Protein AF-A0A0B2ANQ8-F1 (afdb_monomer_lite)

Organism: NCBI:txid1338436

Secondary structure (DSSP, 8-state):
--SHHHHHHHHHHHHHHHHHHHHHTTSS-TTHHHHHHHHHHHHHHHHHHHHTT-HHHHHHHHHH-

InterPro domains:
  IPR058058 CBU_0592-like [PF26604] (6-64)

Radius of gyration: 12.22 Å; chains: 1; bounding box: 31×20×31 Å

Structure (mmCIF, N/CA/C/O backbone):
data_AF-A0A0B2ANQ8-F1
#
_entry.id   AF-A0A0B2ANQ8-F1
#
loop_
_atom_site.group_PDB
_atom_site.id
_atom_site.type_symbol
_atom_site.label_atom_id
_atom_site.label_alt_id
_atom_site.label_comp_id
_atom_site.label_asym_id
_atom_site.label_entity_id
_atom_site.label_seq_id
_atom_site.pdbx_PDB_ins_code
_atom_site.Cartn_x
_atom_site.Cartn_y
_atom_site.Cartn_z
_atom_site.occupancy
_atom_site.B_iso_or_equiv
_atom_site.auth_seq_id
_atom_site.auth_comp_id
_atom_site.auth_asym_id
_atom_site.auth_atom_id
_atom_site.pdbx_PDB_model_num
ATOM 1 N N . MET A 1 1 ? 17.266 6.590 -13.943 1.00 48.53 1 MET A N 1
ATOM 2 C CA . MET A 1 1 ? 15.817 6.378 -14.165 1.00 48.53 1 MET A CA 1
ATOM 3 C C . MET A 1 1 ? 15.135 6.062 -12.825 1.00 48.53 1 MET A C 1
ATOM 5 O O . MET A 1 1 ? 14.549 5.002 -12.705 1.00 48.53 1 MET A O 1
ATOM 9 N N . GLY A 1 2 ? 15.223 6.914 -11.793 1.00 58.44 2 GLY A N 1
ATOM 10 C CA . GLY A 1 2 ? 14.920 6.460 -10.418 1.00 58.44 2 GLY A CA 1
ATOM 11 C C . GLY A 1 2 ? 14.379 7.549 -9.501 1.00 58.44 2 GLY A C 1
ATOM 12 O O . GLY A 1 2 ? 14.983 7.853 -8.486 1.00 58.44 2 GLY A O 1
ATOM 13 N N . ASN A 1 3 ? 13.287 8.208 -9.894 1.00 66.88 3 ASN A N 1
ATOM 14 C CA . ASN A 1 3 ? 12.762 9.339 -9.118 1.00 66.88 3 ASN A CA 1
ATOM 15 C C . ASN A 1 3 ? 11.251 9.190 -8.890 1.00 66.88 3 ASN A C 1
ATOM 17 O O . ASN A 1 3 ? 10.770 9.284 -7.768 1.00 66.88 3 ASN A O 1
ATOM 21 N N . LEU A 1 4 ? 10.500 8.923 -9.963 1.00 68.81 4 LEU A N 1
ATOM 22 C CA . LEU A 1 4 ? 9.037 8.814 -9.926 1.00 68.81 4 LEU A CA 1
ATOM 23 C C . LEU A 1 4 ? 8.558 7.458 -9.399 1.00 68.81 4 LEU A C 1
ATOM 25 O O . LEU A 1 4 ? 7.626 7.413 -8.601 1.00 68.81 4 LEU A O 1
ATOM 29 N N . ALA A 1 5 ? 9.215 6.366 -9.806 1.00 72.50 5 ALA A N 1
ATOM 30 C CA . ALA A 1 5 ? 8.879 5.029 -9.329 1.00 72.50 5 ALA A CA 1
ATOM 31 C C . ALA A 1 5 ? 9.113 4.929 -7.816 1.00 72.50 5 ALA A C 1
ATOM 33 O O . ALA A 1 5 ? 8.173 4.628 -7.087 1.00 72.50 5 ALA A O 1
ATOM 34 N N . GLU A 1 6 ? 10.300 5.276 -7.320 1.00 76.31 6 GLU A N 1
ATOM 35 C CA . GLU A 1 6 ? 10.596 5.290 -5.880 1.00 76.31 6 GLU A CA 1
ATOM 36 C C . GLU A 1 6 ? 9.643 6.192 -5.086 1.00 76.31 6 GLU A C 1
ATOM 38 O O . GLU A 1 6 ? 9.091 5.746 -4.081 1.00 76.31 6 GLU A O 1
ATOM 43 N N . ALA A 1 7 ? 9.361 7.413 -5.561 1.00 79.62 7 ALA A N 1
ATOM 44 C CA . ALA A 1 7 ? 8.388 8.290 -4.910 1.00 79.62 7 ALA A CA 1
ATOM 45 C C . ALA A 1 7 ? 6.990 7.651 -4.835 1.00 79.62 7 ALA A C 1
ATOM 47 O O . ALA A 1 7 ? 6.334 7.735 -3.799 1.00 79.62 7 ALA A O 1
ATOM 48 N N . SER A 1 8 ? 6.548 6.965 -5.896 1.00 76.62 8 SER A N 1
ATOM 49 C CA . SER A 1 8 ? 5.265 6.251 -5.902 1.00 76.62 8 SER A CA 1
ATOM 50 C C . SER A 1 8 ? 5.244 5.078 -4.911 1.00 76.62 8 SER A C 1
ATOM 52 O O . SER A 1 8 ? 4.263 4.909 -4.192 1.00 76.62 8 SER A O 1
ATOM 54 N N . GLY A 1 9 ? 6.346 4.332 -4.774 1.00 78.88 9 GLY A N 1
ATOM 55 C CA . GLY A 1 9 ? 6.456 3.244 -3.798 1.00 78.88 9 GLY A CA 1
ATOM 56 C C . GLY A 1 9 ? 6.342 3.746 -2.358 1.00 78.88 9 GLY A C 1
ATOM 57 O O . GLY A 1 9 ? 5.553 3.219 -1.574 1.00 78.88 9 GLY A O 1
ATOM 58 N N . TRP A 1 10 ? 7.059 4.825 -2.031 1.00 85.00 10 TRP A N 1
ATOM 59 C CA . TRP A 1 10 ? 6.982 5.459 -0.713 1.00 85.00 10 TRP A CA 1
ATOM 60 C C . TRP A 1 10 ? 5.602 6.062 -0.428 1.00 85.00 10 TRP A C 1
ATOM 62 O O . TRP A 1 10 ? 5.081 5.886 0.672 1.00 85.00 10 TRP A O 1
ATOM 72 N N . LEU A 1 11 ? 4.975 6.721 -1.408 1.00 84.50 11 LEU A N 1
ATOM 73 C CA . LEU A 1 11 ? 3.614 7.251 -1.263 1.00 84.50 11 LEU A CA 1
ATOM 74 C C . LEU A 1 11 ? 2.584 6.136 -1.040 1.00 84.50 11 LEU A C 1
ATOM 76 O O . LEU A 1 11 ? 1.721 6.273 -0.174 1.00 84.50 11 LEU A O 1
ATOM 80 N N . GLY A 1 12 ? 2.702 5.018 -1.762 1.00 79.69 12 GLY A N 1
ATOM 81 C CA . GLY A 1 12 ? 1.856 3.840 -1.569 1.00 79.69 12 GLY A CA 1
ATOM 82 C C . GLY A 1 12 ? 2.013 3.232 -0.176 1.00 79.69 12 GLY A C 1
ATOM 83 O O . GLY A 1 12 ? 1.020 3.003 0.512 1.00 79.69 12 GLY A O 1
ATOM 84 N N . ALA A 1 13 ? 3.254 3.052 0.284 1.00 83.19 13 ALA A N 1
ATOM 85 C CA . ALA A 1 13 ? 3.542 2.539 1.622 1.00 83.19 13 ALA A CA 1
ATOM 86 C C . ALA A 1 13 ? 2.973 3.445 2.728 1.00 83.19 13 ALA A C 1
ATOM 88 O O . ALA A 1 13 ? 2.361 2.956 3.680 1.00 83.19 13 ALA A O 1
ATOM 89 N N . LEU A 1 14 ? 3.118 4.767 2.583 1.00 88.50 14 LEU A N 1
ATOM 90 C CA . LEU A 1 14 ? 2.553 5.739 3.520 1.00 88.50 14 LEU A CA 1
ATOM 91 C C . LEU A 1 14 ? 1.019 5.706 3.531 1.00 88.50 14 LEU A C 1
ATOM 93 O O . LEU A 1 14 ? 0.426 5.805 4.603 1.00 88.50 14 LEU A O 1
ATOM 97 N N . ALA A 1 15 ? 0.372 5.523 2.377 1.00 80.81 15 ALA A N 1
ATOM 98 C CA . ALA A 1 15 ? -1.083 5.414 2.289 1.00 80.81 15 ALA A CA 1
ATOM 99 C C . ALA A 1 15 ? -1.616 4.160 3.006 1.00 80.81 15 ALA A C 1
ATOM 101 O O . ALA A 1 15 ? -2.569 4.260 3.783 1.00 80.81 15 ALA A O 1
ATOM 102 N N . VAL A 1 16 ? -0.971 3.001 2.814 1.00 81.75 16 VAL A N 1
ATOM 103 C CA . VAL A 1 16 ? -1.332 1.760 3.526 1.00 81.75 16 VAL A CA 1
ATOM 104 C C . VAL A 1 16 ? -1.134 1.923 5.034 1.00 81.75 16 VAL A C 1
ATOM 106 O O . VAL A 1 16 ? -2.031 1.603 5.815 1.00 81.75 16 VAL A O 1
ATOM 109 N N . LEU A 1 17 ? 0.013 2.467 5.457 1.00 87.31 17 LEU A N 1
ATOM 110 C CA . LEU A 1 17 ? 0.313 2.694 6.873 1.00 87.31 17 LEU A CA 1
ATOM 111 C C . LEU A 1 17 ? -0.674 3.663 7.526 1.00 87.31 17 LEU A C 1
ATOM 113 O O . LEU A 1 17 ? -1.124 3.404 8.640 1.00 87.31 17 LEU A O 1
ATOM 117 N N . ALA A 1 18 ? -1.051 4.743 6.838 1.00 84.50 18 ALA A N 1
ATOM 118 C CA . ALA A 1 18 ? -2.060 5.673 7.327 1.00 84.50 18 ALA A CA 1
ATOM 119 C C . ALA A 1 18 ? -3.409 4.967 7.532 1.00 84.50 18 ALA A C 1
ATOM 121 O O . ALA A 1 18 ? -4.002 5.084 8.603 1.00 84.50 18 ALA A O 1
ATOM 122 N N . GLY A 1 19 ? -3.857 4.168 6.557 1.00 79.81 19 GLY A N 1
ATOM 123 C CA . GLY A 1 19 ? -5.073 3.361 6.683 1.00 79.81 19 GLY A CA 1
ATOM 124 C C . GLY A 1 19 ? -5.023 2.391 7.870 1.00 79.81 19 GLY A C 1
ATOM 125 O O . GLY A 1 19 ? -5.979 2.316 8.643 1.00 79.81 19 GLY A O 1
ATOM 126 N N . TYR A 1 20 ? -3.895 1.698 8.060 1.00 85.25 20 TYR A N 1
ATOM 127 C CA . TYR A 1 20 ? -3.693 0.774 9.178 1.00 85.25 20 TYR A CA 1
ATOM 128 C C . TYR A 1 20 ? -3.700 1.481 10.536 1.00 85.25 20 TYR A C 1
ATOM 130 O O . TYR A 1 20 ? -4.356 1.015 11.462 1.00 85.25 20 TYR A O 1
ATOM 138 N N . VAL A 1 21 ? -3.020 2.622 10.656 1.00 87.88 21 VAL A N 1
ATOM 139 C CA . VAL A 1 21 ? -2.993 3.431 11.883 1.00 87.88 21 VAL A CA 1
ATOM 140 C C . VAL A 1 21 ? -4.402 3.893 12.250 1.00 87.88 21 VAL A C 1
ATOM 142 O O . VAL A 1 21 ? -4.850 3.658 13.371 1.00 87.88 21 VAL A O 1
ATOM 145 N N . LEU A 1 22 ? -5.130 4.482 11.298 1.00 84.12 22 LEU A N 1
ATOM 146 C CA . LEU A 1 22 ? -6.502 4.948 11.513 1.00 84.12 22 LEU A CA 1
ATOM 147 C C . LEU A 1 22 ? -7.432 3.809 11.957 1.00 84.12 22 LEU A C 1
ATOM 149 O O . LEU A 1 22 ? -8.282 4.007 12.826 1.00 84.12 22 LEU A O 1
ATOM 153 N N . PHE A 1 23 ? -7.276 2.621 11.369 1.00 85.19 23 PHE A N 1
ATOM 154 C CA . PHE A 1 23 ? -8.052 1.438 11.734 1.00 85.19 23 PHE A CA 1
ATOM 155 C C . PHE A 1 23 ? -7.661 0.892 13.115 1.00 85.19 23 PHE A C 1
ATOM 157 O O . PHE A 1 23 ? -8.532 0.611 13.933 1.00 85.19 23 PHE A O 1
ATOM 164 N N . SER A 1 24 ? -6.361 0.804 13.408 1.00 87.50 24 SER A N 1
ATOM 165 C CA . SER A 1 24 ? -5.817 0.274 14.666 1.00 87.50 24 SER A CA 1
ATOM 166 C C . SER A 1 24 ? -6.215 1.120 15.882 1.00 87.50 24 SER A C 1
ATOM 168 O O . SER A 1 24 ? -6.551 0.581 16.934 1.00 87.50 24 SER A O 1
ATOM 170 N N . PHE A 1 25 ? -6.274 2.448 15.728 1.00 92.81 25 PHE A N 1
ATOM 171 C CA . PHE A 1 25 ? -6.780 3.357 16.764 1.00 92.81 25 PHE A CA 1
ATOM 172 C C . PHE A 1 25 ? -8.316 3.428 16.838 1.00 92.81 25 PHE A C 1
ATOM 174 O O . PHE A 1 25 ? -8.857 4.170 17.659 1.00 92.81 25 PHE A O 1
ATOM 181 N N . GLY A 1 26 ? -9.035 2.679 15.994 1.00 85.25 26 GLY A N 1
ATOM 182 C CA . GLY A 1 26 ? -10.499 2.659 15.962 1.00 85.25 26 GLY A CA 1
ATOM 183 C C . GLY A 1 26 ? -11.133 3.945 15.428 1.00 85.25 26 GLY A C 1
ATOM 184 O O . GLY A 1 26 ? -12.327 4.165 15.622 1.00 85.25 26 GLY A O 1
ATOM 185 N N . TRP A 1 27 ? -10.360 4.810 14.762 1.00 87.19 27 TRP A N 1
ATOM 186 C CA . TRP A 1 27 ? -10.863 6.063 14.187 1.00 87.19 27 TRP A CA 1
ATOM 187 C C . TRP A 1 27 ? -11.661 5.828 12.904 1.00 87.19 27 TRP A C 1
ATOM 189 O O . TRP A 1 27 ? -12.543 6.617 12.568 1.00 87.19 27 TRP A O 1
ATOM 199 N N . ILE A 1 28 ? -11.378 4.731 12.198 1.00 84.56 28 ILE A N 1
ATOM 200 C CA . ILE A 1 28 ? -12.172 4.255 11.064 1.00 84.56 28 ILE A CA 1
ATOM 201 C C . ILE A 1 28 ? -12.552 2.790 11.269 1.00 84.56 28 ILE A C 1
ATOM 203 O O . ILE A 1 28 ? -11.796 2.002 11.828 1.00 84.56 28 ILE A O 1
ATOM 207 N N . ASN A 1 29 ? -13.726 2.411 10.771 1.00 82.88 29 ASN A N 1
ATOM 208 C CA . ASN A 1 29 ? -14.141 1.012 10.724 1.00 82.88 29 ASN A CA 1
ATOM 209 C C . ASN A 1 29 ? -13.531 0.316 9.496 1.00 82.88 29 ASN A C 1
ATOM 211 O O . ASN A 1 29 ? -13.234 0.972 8.495 1.00 82.88 29 ASN A O 1
ATOM 215 N N . GLY A 1 30 ? -13.439 -1.018 9.530 1.00 81.31 30 GLY A N 1
ATOM 216 C CA . GLY A 1 30 ? -12.926 -1.873 8.442 1.00 81.31 30 GLY A CA 1
ATOM 217 C C . GLY A 1 30 ? -13.807 -1.926 7.182 1.00 81.31 30 GLY A C 1
ATOM 218 O O . GLY A 1 30 ? -13.838 -2.933 6.487 1.00 81.31 30 GLY A O 1
ATOM 219 N N . GLY A 1 31 ? -14.575 -0.869 6.917 1.00 85.00 31 GLY A N 1
ATOM 220 C CA . GLY A 1 31 ? -15.452 -0.726 5.762 1.00 85.00 31 GLY A CA 1
ATOM 221 C C . GLY A 1 31 ? -14.817 0.096 4.638 1.00 85.00 31 GLY A C 1
ATOM 222 O O . GLY A 1 31 ? -13.605 0.106 4.441 1.00 85.00 31 GLY A O 1
ATOM 223 N N . ARG A 1 32 ? -15.658 0.832 3.903 1.00 86.56 32 ARG A N 1
ATOM 224 C CA . ARG A 1 32 ? -15.299 1.502 2.636 1.00 86.56 32 ARG A CA 1
ATOM 225 C C . ARG A 1 32 ? -14.086 2.432 2.725 1.00 86.56 32 ARG A C 1
ATOM 227 O O . ARG A 1 32 ? -13.322 2.505 1.775 1.00 86.56 32 ARG A O 1
ATOM 234 N N . ILE A 1 33 ? -13.909 3.134 3.847 1.00 85.06 33 ILE A N 1
ATOM 235 C CA . ILE A 1 33 ? -12.781 4.061 4.031 1.00 85.06 33 ILE A CA 1
ATOM 236 C C . ILE A 1 33 ? -11.465 3.279 4.133 1.00 85.06 33 ILE A C 1
ATOM 238 O O . ILE A 1 33 ? -10.519 3.589 3.418 1.00 85.06 33 ILE A O 1
ATOM 242 N N . PHE A 1 34 ? -11.419 2.229 4.957 1.00 83.81 34 PHE A N 1
ATOM 243 C CA . PHE A 1 34 ? -10.231 1.385 5.108 1.00 83.81 34 PHE A CA 1
ATOM 244 C C . PHE A 1 34 ? -9.883 0.631 3.817 1.00 83.81 34 PHE A C 1
ATOM 246 O O . PHE A 1 34 ? -8.715 0.580 3.431 1.00 83.81 34 PHE A O 1
ATOM 253 N N . GLN A 1 35 ? -10.890 0.105 3.109 1.00 86.06 35 GLN A N 1
ATOM 254 C CA . GLN A 1 35 ? -10.672 -0.515 1.799 1.00 86.06 35 GLN A CA 1
ATOM 255 C C . GLN A 1 35 ? -10.213 0.501 0.750 1.00 86.06 35 GLN A C 1
ATOM 257 O O . GLN A 1 35 ? -9.329 0.190 -0.034 1.00 86.06 35 GLN A O 1
ATOM 262 N N . GLY A 1 36 ? -10.720 1.737 0.783 1.00 87.25 36 GLY A N 1
ATOM 263 C CA . GLY A 1 36 ? -10.244 2.814 -0.085 1.00 87.25 36 GLY A CA 1
ATOM 264 C C . GLY A 1 36 ? -8.749 3.097 0.089 1.00 87.25 36 GLY A C 1
ATOM 265 O O . GLY A 1 36 ? -8.039 3.206 -0.905 1.00 87.25 36 GLY A O 1
ATOM 266 N N . PHE A 1 37 ? -8.252 3.150 1.331 1.00 84.62 37 PHE A N 1
ATOM 267 C CA . PHE A 1 37 ? -6.815 3.293 1.606 1.00 84.62 37 PHE A CA 1
ATOM 268 C C . PHE A 1 37 ? -5.995 2.093 1.115 1.00 84.62 37 PHE A C 1
ATOM 270 O O . PHE A 1 37 ? -4.918 2.295 0.554 1.00 84.62 37 PHE A O 1
ATOM 277 N N . ASN A 1 38 ? -6.502 0.867 1.291 1.00 86.88 38 ASN A N 1
ATOM 278 C CA . ASN A 1 38 ? -5.827 -0.340 0.803 1.00 86.88 38 ASN A CA 1
ATOM 279 C C . ASN A 1 38 ? -5.755 -0.368 -0.725 1.00 86.88 38 ASN A C 1
ATOM 281 O O . ASN A 1 38 ? -4.660 -0.519 -1.249 1.00 86.88 38 ASN A O 1
ATOM 285 N N . LEU A 1 39 ? -6.858 -0.112 -1.432 1.00 88.19 39 LEU A N 1
ATOM 286 C CA . LEU A 1 39 ? -6.899 -0.025 -2.897 1.00 88.19 39 LEU A CA 1
ATOM 287 C C . LEU A 1 39 ? -5.901 1.000 -3.446 1.00 88.19 39 LEU A C 1
ATOM 289 O O . LEU A 1 39 ? -5.163 0.716 -4.388 1.00 88.19 39 LEU A O 1
ATOM 293 N N . LEU A 1 40 ? -5.859 2.195 -2.849 1.00 88.25 40 LEU A N 1
ATOM 294 C CA . LEU A 1 40 ? -4.968 3.274 -3.286 1.00 88.25 40 LEU A CA 1
ATOM 295 C C . LEU A 1 40 ? -3.500 2.918 -3.030 1.00 88.25 40 LEU A C 1
ATOM 297 O O . LEU A 1 40 ? -2.655 3.059 -3.916 1.00 88.25 40 LEU A O 1
ATOM 301 N N . GLY A 1 41 ? -3.197 2.410 -1.835 1.00 84.69 41 GLY A N 1
ATOM 302 C CA . GLY A 1 41 ? -1.861 1.951 -1.478 1.00 84.69 41 GLY A CA 1
ATOM 303 C C . GLY A 1 41 ? -1.378 0.800 -2.363 1.00 84.69 41 GLY A C 1
ATOM 304 O O . GLY A 1 41 ? -0.294 0.883 -2.941 1.00 84.69 41 GLY A O 1
ATOM 305 N N . ALA A 1 42 ? -2.221 -0.215 -2.550 1.00 87.44 42 ALA A N 1
ATOM 306 C CA . ALA A 1 42 ? -1.975 -1.373 -3.400 1.00 87.44 42 ALA A CA 1
ATOM 307 C C . ALA A 1 42 ? -1.719 -0.988 -4.859 1.00 87.44 42 ALA A C 1
ATOM 309 O O . ALA A 1 42 ? -0.737 -1.438 -5.446 1.00 87.44 42 ALA A O 1
ATOM 310 N N . ALA A 1 43 ? -2.548 -0.118 -5.442 1.00 87.94 43 ALA A N 1
ATOM 311 C CA . ALA A 1 43 ? -2.362 0.350 -6.814 1.00 87.94 43 ALA A CA 1
ATOM 312 C C . ALA A 1 43 ? -0.995 1.029 -6.995 1.00 87.94 43 ALA A C 1
ATOM 314 O O . ALA A 1 43 ? -0.283 0.775 -7.968 1.00 87.94 43 ALA A O 1
ATOM 315 N N . THR A 1 44 ? -0.596 1.855 -6.028 1.00 85.94 44 THR A N 1
ATOM 316 C CA . THR A 1 44 ? 0.660 2.608 -6.105 1.00 85.94 44 THR A CA 1
ATOM 317 C C . THR A 1 44 ? 1.883 1.696 -5.907 1.00 85.94 44 THR A C 1
ATOM 319 O O . THR A 1 44 ? 2.878 1.823 -6.623 1.00 85.94 44 THR A O 1
ATOM 322 N N . LEU A 1 45 ? 1.793 0.719 -4.998 1.00 84.44 45 LEU A N 1
ATOM 323 C CA . LEU A 1 45 ? 2.828 -0.295 -4.768 1.00 84.44 45 LEU A CA 1
ATOM 324 C C . LEU A 1 45 ? 2.949 -1.295 -5.925 1.00 84.44 45 LEU A C 1
ATOM 326 O O . LEU A 1 45 ? 4.060 -1.701 -6.257 1.00 84.44 45 LEU A O 1
ATOM 330 N N . ALA A 1 46 ? 1.844 -1.657 -6.580 1.00 86.81 46 ALA A N 1
ATOM 331 C CA . ALA A 1 46 ? 1.855 -2.509 -7.766 1.00 86.81 46 ALA A CA 1
ATOM 332 C C . ALA A 1 46 ? 2.555 -1.820 -8.949 1.00 86.81 46 ALA A C 1
ATOM 334 O O . ALA A 1 46 ? 3.376 -2.437 -9.626 1.00 86.81 46 ALA A O 1
ATOM 335 N N . VAL A 1 47 ? 2.299 -0.525 -9.162 1.00 85.69 47 VAL A N 1
ATOM 336 C CA . VAL A 1 47 ? 2.994 0.268 -10.189 1.00 85.69 47 VAL A CA 1
ATOM 337 C C . VAL A 1 47 ? 4.488 0.372 -9.882 1.00 85.69 47 VAL A C 1
ATOM 339 O O . VAL A 1 47 ? 5.306 0.135 -10.769 1.00 85.69 47 VAL A O 1
ATOM 342 N N . ASN A 1 48 ? 4.865 0.665 -8.633 1.00 87.06 48 ASN A N 1
ATOM 343 C CA . ASN A 1 48 ? 6.273 0.673 -8.232 1.00 87.06 48 ASN A CA 1
ATOM 344 C C . ASN A 1 48 ? 6.924 -0.703 -8.451 1.00 87.06 48 ASN A C 1
ATOM 346 O O . ASN A 1 48 ? 7.966 -0.792 -9.095 1.00 87.06 48 ASN A O 1
ATOM 350 N N . GLY A 1 49 ? 6.280 -1.776 -7.986 1.00 85.00 49 GLY A N 1
ATOM 351 C CA . GLY A 1 49 ? 6.787 -3.135 -8.125 1.00 85.00 49 GLY A CA 1
ATOM 352 C C . GLY A 1 49 ? 6.996 -3.543 -9.583 1.00 85.00 49 GL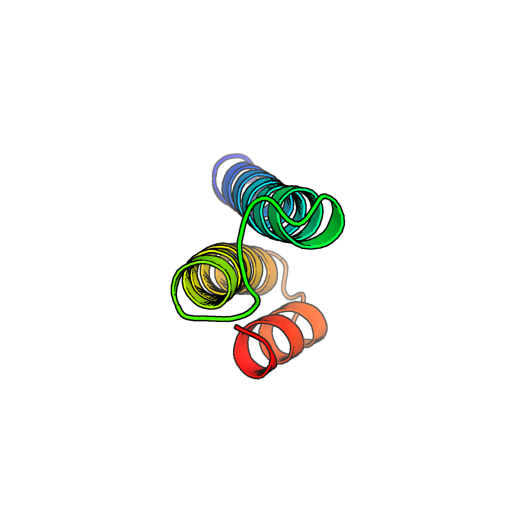Y A C 1
ATOM 353 O O . GLY A 1 49 ? 7.999 -4.177 -9.886 1.00 85.00 49 GLY A O 1
ATOM 354 N N . TYR A 1 50 ? 6.117 -3.116 -10.493 1.00 86.38 50 TYR A N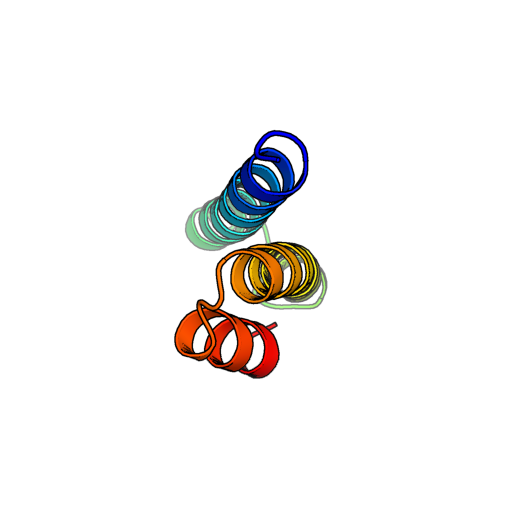 1
ATOM 355 C CA . TYR A 1 50 ? 6.277 -3.350 -11.929 1.00 86.38 50 TYR A CA 1
ATOM 356 C C . TYR A 1 50 ? 7.543 -2.679 -12.486 1.00 86.38 50 TYR A C 1
ATOM 358 O O . TYR A 1 50 ? 8.302 -3.314 -13.208 1.00 86.38 50 TYR A O 1
ATOM 366 N N . TYR A 1 51 ? 7.822 -1.425 -12.108 1.00 86.19 51 TYR A N 1
ATOM 367 C CA . TYR A 1 51 ? 9.025 -0.707 -12.560 1.00 86.19 51 TYR A CA 1
ATOM 368 C C . TYR A 1 51 ? 10.344 -1.269 -12.009 1.00 86.19 51 TYR A C 1
ATOM 370 O O . TYR A 1 51 ? 11.395 -1.014 -12.592 1.00 86.19 51 TYR A O 1
ATOM 378 N N . HIS A 1 52 ? 10.297 -1.999 -10.894 1.00 85.25 52 HIS A N 1
ATOM 379 C CA . HIS A 1 52 ? 11.463 -2.628 -10.267 1.00 85.25 52 HIS A CA 1
ATOM 380 C C . HIS A 1 52 ? 11.526 -4.150 -10.504 1.00 85.25 52 HIS A C 1
ATOM 382 O O . HIS A 1 52 ? 12.278 -4.833 -9.810 1.00 85.25 52 HIS A O 1
ATOM 388 N N . ASP A 1 53 ? 10.719 -4.691 -11.429 1.00 85.31 53 ASP A N 1
ATOM 389 C CA . ASP A 1 53 ? 10.603 -6.135 -11.701 1.00 85.31 53 ASP A CA 1
ATOM 390 C C . ASP A 1 53 ? 10.285 -6.988 -10.449 1.00 85.31 53 ASP A C 1
ATOM 392 O O . ASP A 1 53 ? 10.535 -8.195 -10.383 1.00 85.31 53 ASP A O 1
ATOM 396 N N . ALA A 1 54 ? 9.671 -6.375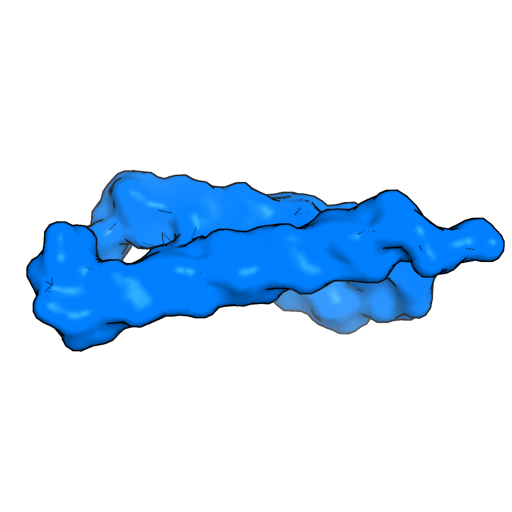 -9.435 1.00 87.44 54 ALA A N 1
ATOM 397 C CA . ALA A 1 54 ? 9.274 -7.000 -8.179 1.00 87.44 54 ALA A CA 1
ATOM 398 C C . ALA A 1 54 ? 7.892 -7.665 -8.300 1.00 87.44 54 ALA A C 1
ATOM 400 O O . ALA A 1 54 ? 6.955 -7.352 -7.561 1.00 87.44 54 ALA A O 1
ATOM 401 N N . TRP A 1 55 ? 7.764 -8.617 -9.225 1.00 85.69 55 TRP A N 1
ATOM 402 C CA . TRP A 1 55 ? 6.522 -9.344 -9.525 1.00 85.69 55 TRP A CA 1
ATOM 403 C C . TRP A 1 55 ? 5.791 -9.953 -8.311 1.00 85.69 55 TRP A C 1
ATOM 405 O O . TRP A 1 55 ? 4.561 -9.863 -8.277 1.00 85.69 55 TRP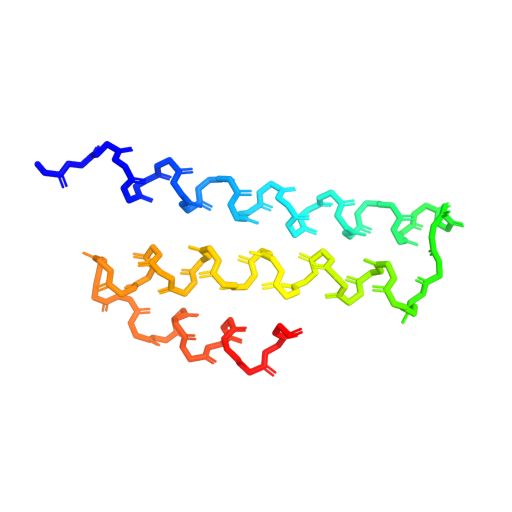 A O 1
ATOM 415 N N . PRO A 1 56 ? 6.473 -10.496 -7.277 1.00 84.81 56 PRO A N 1
ATOM 416 C CA . PRO A 1 56 ? 5.797 -10.949 -6.059 1.00 84.81 56 PRO A CA 1
ATOM 417 C C . PRO A 1 56 ? 5.062 -9.819 -5.325 1.00 84.81 56 PRO A C 1
ATOM 419 O O . PRO A 1 56 ? 3.954 -10.020 -4.832 1.00 84.81 56 PRO A O 1
ATOM 422 N N . SER A 1 57 ? 5.652 -8.619 -5.291 1.00 82.50 57 SER A N 1
ATOM 423 C CA . SER A 1 57 ? 5.040 -7.432 -4.685 1.00 8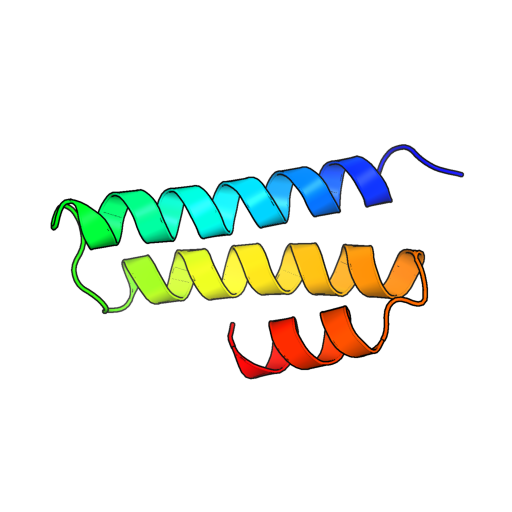2.50 57 SER A CA 1
ATOM 424 C C . SER A 1 57 ? 3.824 -6.975 -5.488 1.00 82.50 57 SER A C 1
ATOM 426 O O . SER A 1 57 ? 2.778 -6.687 -4.910 1.00 82.50 57 SER A O 1
ATOM 428 N N . VAL A 1 58 ? 3.920 -6.976 -6.822 1.00 85.50 58 VAL A N 1
ATOM 429 C CA . VAL A 1 58 ? 2.798 -6.626 -7.708 1.00 85.50 58 VAL A CA 1
ATOM 430 C C . VAL A 1 58 ? 1.610 -7.559 -7.482 1.00 85.50 58 VAL A C 1
ATOM 432 O O . VAL A 1 58 ? 0.499 -7.089 -7.248 1.00 85.50 58 VAL A O 1
ATOM 435 N N . ALA A 1 59 ? 1.845 -8.874 -7.494 1.00 87.19 59 ALA A N 1
ATOM 436 C CA . ALA A 1 59 ? 0.793 -9.868 -7.298 1.00 87.19 59 ALA A CA 1
ATOM 437 C C . ALA A 1 59 ? 0.128 -9.746 -5.918 1.00 87.19 59 ALA A C 1
ATOM 439 O O . ALA A 1 59 ? -1.097 -9.784 -5.825 1.00 87.19 59 ALA A O 1
ATOM 440 N N . LEU A 1 60 ? 0.922 -9.557 -4.859 1.00 85.62 60 LEU A N 1
ATOM 441 C CA . LEU A 1 60 ? 0.405 -9.415 -3.499 1.00 85.62 60 LEU A CA 1
ATOM 442 C C . LEU A 1 60 ? -0.464 -8.162 -3.349 1.00 85.62 60 LEU A C 1
ATOM 444 O O . LEU A 1 60 ? -1.558 -8.240 -2.800 1.00 85.62 60 LEU A O 1
ATOM 448 N N . ASN A 1 61 ? 0.003 -7.021 -3.860 1.00 87.69 61 ASN A N 1
ATOM 449 C CA . ASN A 1 61 ? -0.740 -5.768 -3.762 1.00 87.69 61 ASN A CA 1
ATOM 450 C C . ASN A 1 61 ? -2.059 -5.836 -4.541 1.00 87.69 61 ASN A C 1
ATOM 452 O O . ASN A 1 61 ? -3.089 -5.435 -4.015 1.00 87.69 61 ASN A O 1
ATOM 456 N N . LEU A 1 62 ? -2.067 -6.424 -5.740 1.00 84.31 62 LEU A N 1
ATOM 457 C CA . LEU A 1 62 ? -3.302 -6.616 -6.508 1.00 84.31 62 LEU A CA 1
ATOM 458 C C . LEU A 1 62 ? -4.288 -7.599 -5.856 1.00 84.31 62 LEU A C 1
ATOM 460 O O . LEU A 1 62 ? -5.487 -7.473 -6.072 1.00 84.31 62 LEU A O 1
ATOM 464 N N . ALA A 1 63 ? -3.805 -8.581 -5.091 1.00 85.94 63 ALA 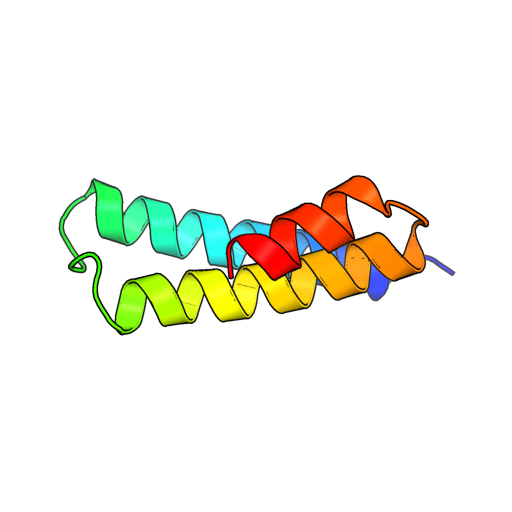A N 1
ATOM 465 C CA . ALA A 1 63 ? -4.665 -9.540 -4.399 1.00 85.94 63 ALA A CA 1
ATOM 466 C C . ALA A 1 63 ? -5.304 -8.971 -3.120 1.00 85.94 63 ALA A C 1
ATOM 468 O O . ALA A 1 63 ? -6.354 -9.462 -2.702 1.00 85.94 63 ALA A O 1
ATOM 469 N N . TRP A 1 64 ? -4.660 -7.986 -2.482 1.00 76.75 64 TRP A N 1
ATOM 470 C CA . TRP A 1 64 ? -5.090 -7.427 -1.194 1.00 76.75 64 TRP A CA 1
ATOM 471 C C . TRP A 1 64 ? -5.768 -6.060 -1.254 1.00 76.75 64 TRP A C 1
ATOM 473 O O . TRP A 1 64 ? -6.497 -5.743 -0.313 1.00 76.75 64 TRP A O 1
ATOM 483 N N . GLY A 1 65 ? -5.499 -5.256 -2.288 1.00 74.81 65 GLY A N 1
ATOM 484 C CA . GLY A 1 65 ? -6.175 -3.974 -2.507 1.00 74.81 65 GLY A CA 1
ATOM 485 C C . GLY A 1 65 ? -7.673 -4.156 -2.683 1.00 74.81 65 GLY A C 1
ATOM 486 O O . GLY A 1 65 ? -8.422 -3.480 -1.943 1.00 74.81 65 GLY A O 1
#

pLDDT: mean 82.98, std 7.01, range [48.53, 92.81]

Sequence (65 aa):
MGNLAEASGWLGALAVLAGYVLFSFGWINGGRIFQGFNLLGAATLAVNGYYHDAWPSVALNLAWG

Foldseek 3Di:
DDDVLVVLLVVLVVLLVVLVVCVVVVVDDPDDVSVVSLLSSLVSQLSSCVVVVVVVSNVVSVVGD